Protein AF-A0A2Z3QYX5-F1 (afdb_monomer_lite)

Secondary structure (DSSP, 8-state):
-EEEEEEEEE---BTTBPPEEEEEEEEEES-EE-TTS-EEPPP---SGGGHHHHHHHHHHHHHHHHHHHHTT--EEE-SSSEEETT-----

Radius of gyration: 17.79 Å; chains: 1; bounding box: 41×30×48 Å

pLDDT: mean 89.99, std 11.5, range [39.53, 98.0]

Sequence (91 aa):
MVIASFLHEDTRMVDGSADMDLHSHLLACNMTQRADGVWVRMDLDFGRQMELAKIADFAQKAFLAKRAQALGYEIRQTRDGWELSASPKTS

Structure (mmCIF, N/CA/C/O backbone):
data_AF-A0A2Z3QYX5-F1
#
_entry.id   AF-A0A2Z3QYX5-F1
#
loop_
_atom_site.group_PDB
_atom_site.id
_atom_site.type_symbol
_atom_site.label_atom_id
_atom_site.label_alt_id
_atom_site.label_comp_id
_atom_site.label_asym_id
_atom_site.label_entity_id
_atom_site.label_seq_id
_atom_site.pdbx_PDB_ins_code
_atom_site.Cartn_x
_atom_site.Cartn_y
_atom_site.Cartn_z
_atom_site.occupancy
_atom_site.B_iso_or_equiv
_atom_site.auth_seq_id
_atom_site.auth_comp_id
_atom_site.auth_asym_id
_atom_site.auth_atom_id
_atom_site.pdbx_PDB_model_num
ATOM 1 N N . MET A 1 1 ? -13.340 -2.885 11.164 1.00 88.94 1 MET A N 1
ATOM 2 C CA . MET A 1 1 ? -13.242 -2.124 9.900 1.00 88.94 1 MET A CA 1
ATOM 3 C C . MET A 1 1 ? -13.708 -2.998 8.746 1.00 88.94 1 MET A C 1
ATOM 5 O O . MET A 1 1 ? -13.536 -4.210 8.813 1.00 88.94 1 MET A O 1
ATOM 9 N N . VAL A 1 2 ? -14.296 -2.383 7.721 1.00 94.56 2 VAL A N 1
ATOM 10 C CA . VAL A 1 2 ? -14.704 -3.037 6.469 1.00 94.56 2 VAL A CA 1
ATOM 11 C C . VAL A 1 2 ? -13.883 -2.428 5.328 1.00 94.56 2 VAL A C 1
ATOM 13 O O . VAL A 1 2 ? -13.899 -1.210 5.162 1.00 94.56 2 VAL A O 1
ATOM 16 N N . ILE A 1 3 ? -13.148 -3.257 4.579 1.00 95.38 3 ILE A N 1
ATOM 17 C CA . ILE A 1 3 ? -12.324 -2.837 3.432 1.00 95.38 3 ILE A CA 1
ATOM 18 C C . ILE A 1 3 ? -12.676 -3.693 2.219 1.00 95.38 3 ILE A C 1
ATOM 20 O O . ILE A 1 3 ? -12.766 -4.915 2.336 1.00 95.38 3 ILE A O 1
ATOM 24 N N . ALA A 1 4 ? -12.790 -3.054 1.056 1.00 96.94 4 ALA A N 1
ATOM 25 C CA . ALA A 1 4 ? -12.739 -3.718 -0.242 1.00 96.94 4 ALA A CA 1
ATOM 26 C C . ALA A 1 4 ? -11.398 -3.419 -0.935 1.00 96.94 4 ALA A C 1
ATOM 28 O O . ALA A 1 4 ? -10.922 -2.285 -0.892 1.00 96.94 4 ALA A O 1
ATOM 29 N N . SER A 1 5 ? -10.784 -4.435 -1.547 1.00 97.38 5 SER A N 1
ATOM 30 C CA . SER A 1 5 ? -9.513 -4.315 -2.271 1.00 97.38 5 SER A CA 1
ATOM 31 C C . SER A 1 5 ? -9.742 -4.486 -3.765 1.00 97.38 5 SER A C 1
ATOM 33 O O . SER A 1 5 ? -10.346 -5.475 -4.177 1.00 97.38 5 SER A O 1
ATOM 35 N N . PHE A 1 6 ? -9.210 -3.565 -4.561 1.00 97.19 6 PHE A N 1
ATOM 36 C CA . PHE A 1 6 ? -9.296 -3.580 -6.021 1.00 97.19 6 PHE A CA 1
ATOM 37 C C . PHE A 1 6 ? -7.887 -3.463 -6.603 1.00 97.19 6 PHE A C 1
ATOM 39 O O . PHE A 1 6 ? -7.222 -2.460 -6.362 1.00 97.19 6 PHE A O 1
ATOM 46 N N . LEU A 1 7 ? -7.421 -4.497 -7.307 1.00 96.19 7 LEU A N 1
ATOM 47 C CA . LEU A 1 7 ? -6.118 -4.526 -7.981 1.00 96.19 7 LEU A CA 1
ATOM 48 C C . LEU A 1 7 ? -6.265 -3.977 -9.403 1.00 96.19 7 LEU A C 1
ATOM 50 O O . LEU A 1 7 ? -7.207 -4.343 -10.102 1.00 96.19 7 LEU A O 1
ATOM 54 N N . HIS A 1 8 ? -5.320 -3.139 -9.809 1.00 95.12 8 HIS A N 1
ATOM 55 C CA . HIS A 1 8 ? -5.207 -2.545 -11.135 1.00 95.12 8 HIS A CA 1
ATOM 56 C C . HIS A 1 8 ? -3.778 -2.728 -11.653 1.00 95.12 8 HIS A C 1
ATOM 58 O O . HIS A 1 8 ? -2.841 -2.832 -10.858 1.00 95.12 8 HIS A O 1
ATOM 64 N N . GLU A 1 9 ? -3.624 -2.791 -12.973 1.00 93.25 9 GLU A N 1
ATOM 65 C CA . GLU A 1 9 ? -2.347 -3.092 -13.643 1.00 93.25 9 GLU A CA 1
ATOM 66 C C . GLU A 1 9 ? -1.883 -1.967 -14.585 1.00 93.25 9 GLU A C 1
ATOM 68 O O . GLU A 1 9 ? -0.769 -2.015 -15.112 1.00 93.25 9 GLU A O 1
ATOM 73 N N . ASP A 1 10 ? -2.722 -0.954 -14.795 1.00 88.88 10 ASP A N 1
ATOM 74 C CA . ASP A 1 10 ? -2.526 0.141 -15.733 1.00 88.88 10 ASP A CA 1
ATOM 75 C C . ASP A 1 10 ? -2.589 1.507 -15.045 1.00 88.88 10 ASP A C 1
ATOM 77 O O . ASP A 1 10 ? -3.231 1.689 -14.013 1.00 88.88 10 ASP A O 1
ATOM 81 N N . THR A 1 11 ? -1.929 2.501 -15.639 1.00 85.69 11 THR A N 1
ATOM 82 C CA . THR A 1 11 ? -2.122 3.903 -15.252 1.00 85.69 11 THR A CA 1
ATOM 83 C C . THR A 1 11 ? -3.150 4.594 -16.150 1.00 85.69 11 THR A C 1
ATOM 85 O O . THR A 1 11 ? -3.638 4.054 -17.145 1.00 85.69 11 THR A O 1
ATOM 88 N N . ARG A 1 12 ? -3.486 5.841 -15.816 1.00 83.50 12 ARG A N 1
ATOM 89 C CA . ARG A 1 12 ? -4.292 6.693 -16.697 1.00 83.50 12 ARG A CA 1
ATOM 90 C C . ARG A 1 12 ? -3.541 6.941 -18.004 1.00 83.50 12 ARG A C 1
ATOM 92 O O . ARG A 1 12 ? -2.353 7.232 -17.981 1.00 83.50 12 ARG A O 1
ATOM 99 N N . MET A 1 13 ? -4.262 6.924 -19.123 1.00 84.12 13 MET A N 1
ATOM 100 C CA . MET A 1 13 ? -3.690 7.251 -20.432 1.00 84.12 13 MET A CA 1
ATOM 101 C C . MET A 1 13 ? -3.088 8.663 -20.422 1.00 84.12 13 MET A C 1
ATOM 103 O O . MET A 1 13 ? -3.789 9.634 -20.118 1.00 84.12 13 MET A O 1
ATOM 107 N N . VAL A 1 14 ? -1.822 8.774 -20.813 1.00 79.25 14 VAL A N 1
ATOM 108 C CA . VAL A 1 14 ? -1.142 10.039 -21.110 1.00 79.25 14 VAL A CA 1
ATOM 109 C C . VAL A 1 14 ? -0.678 9.952 -22.561 1.00 79.25 14 VAL A C 1
ATOM 111 O O . VAL A 1 14 ? -0.116 8.944 -22.975 1.00 79.25 14 VAL A O 1
ATOM 114 N N . ASP A 1 15 ? -1.015 10.958 -23.368 1.00 82.00 15 ASP A N 1
ATOM 115 C CA . ASP A 1 15 ? -0.654 11.035 -24.794 1.00 82.00 15 ASP A CA 1
ATOM 116 C C . ASP A 1 15 ? -1.034 9.807 -25.650 1.00 82.00 15 ASP A C 1
ATOM 118 O O . ASP A 1 15 ? -0.439 9.530 -26.688 1.00 82.00 15 ASP A O 1
ATOM 122 N N . GLY A 1 16 ? -2.091 9.091 -25.252 1.00 82.69 16 GLY A N 1
ATOM 123 C CA . GLY A 1 16 ? -2.638 7.962 -26.011 1.00 82.69 16 GLY A CA 1
ATOM 124 C C . GLY A 1 16 ? -2.019 6.599 -25.690 1.00 82.69 16 GLY A C 1
ATOM 125 O O . GLY A 1 16 ? -2.414 5.616 -26.316 1.00 82.69 16 GLY A O 1
ATOM 126 N N . SER A 1 17 ? -1.134 6.509 -24.694 1.00 78.00 17 SER A N 1
ATOM 127 C CA . SER A 1 17 ? -0.615 5.248 -24.149 1.00 78.00 17 SER A CA 1
ATOM 128 C C . SER A 1 17 ? -0.815 5.158 -22.634 1.00 78.00 17 SER A C 1
ATOM 130 O O . SER A 1 17 ? -0.774 6.170 -21.935 1.00 78.00 17 SER A O 1
ATOM 132 N N . ALA A 1 18 ? -1.029 3.943 -22.127 1.00 81.12 18 ALA A N 1
ATOM 133 C CA . ALA A 1 18 ? -0.969 3.641 -20.699 1.00 81.12 18 ALA A CA 1
ATOM 134 C C . ALA A 1 18 ? 0.342 2.914 -20.401 1.00 81.12 18 ALA A C 1
ATOM 136 O O . ALA A 1 18 ? 0.681 1.945 -21.084 1.00 81.12 18 ALA A O 1
ATOM 137 N N . ASP A 1 19 ? 1.046 3.372 -19.370 1.00 86.00 19 ASP A N 1
ATOM 138 C CA . ASP A 1 19 ? 2.192 2.666 -18.805 1.00 86.00 19 ASP A CA 1
ATOM 139 C C . ASP A 1 19 ? 1.742 1.527 -17.877 1.00 86.00 19 ASP A C 1
ATOM 141 O O . ASP A 1 19 ? 0.614 1.502 -17.372 1.00 86.00 19 ASP A O 1
ATOM 145 N N . MET A 1 20 ? 2.653 0.584 -17.630 1.00 87.56 20 MET A N 1
ATOM 146 C CA . MET A 1 20 ? 2.454 -0.465 -16.631 1.00 87.56 20 MET A CA 1
ATOM 147 C C . MET A 1 20 ? 2.510 0.131 -15.221 1.00 87.56 20 MET A C 1
ATOM 149 O O . MET A 1 20 ? 3.548 0.661 -14.821 1.00 87.56 20 MET A O 1
ATOM 153 N N . ASP A 1 21 ? 1.429 -0.013 -14.453 1.00 91.00 21 ASP A N 1
ATOM 154 C CA . ASP A 1 21 ? 1.340 0.483 -13.077 1.00 91.00 21 ASP A CA 1
ATOM 155 C C . ASP A 1 21 ? 0.501 -0.455 -12.198 1.00 91.00 21 ASP A C 1
ATOM 157 O O . ASP A 1 21 ? -0.726 -0.366 -12.122 1.00 91.00 21 ASP A O 1
ATOM 161 N N . LEU A 1 22 ? 1.181 -1.381 -11.517 1.00 93.69 22 LEU A N 1
ATOM 162 C CA . LEU A 1 22 ? 0.544 -2.333 -10.612 1.00 93.69 22 LEU A CA 1
ATOM 163 C C . LEU A 1 22 ? 0.230 -1.668 -9.266 1.00 93.69 22 LEU A C 1
ATOM 165 O O . LEU A 1 22 ? 1.126 -1.449 -8.446 1.00 93.69 22 LEU A O 1
ATOM 169 N N . HIS A 1 23 ? -1.050 -1.426 -8.991 1.00 94.69 23 HIS A N 1
ATOM 170 C CA . HIS A 1 23 ? -1.493 -0.777 -7.760 1.00 94.69 23 HIS A CA 1
ATOM 171 C C . HIS A 1 23 ? -2.791 -1.372 -7.212 1.00 94.69 23 HIS A C 1
ATOM 173 O O . HIS A 1 23 ? -3.529 -2.083 -7.888 1.00 94.69 23 HIS A O 1
ATOM 179 N N . SER A 1 24 ? -3.079 -1.122 -5.934 1.00 95.88 24 SER A N 1
ATOM 180 C CA . SER A 1 24 ? -4.331 -1.558 -5.310 1.00 95.88 24 SER A CA 1
ATOM 181 C C . SER A 1 24 ? -5.027 -0.414 -4.592 1.00 95.88 24 SER A C 1
ATOM 183 O O . SER A 1 24 ? -4.424 0.273 -3.766 1.00 95.88 24 SER A O 1
ATOM 185 N N . HIS A 1 25 ? -6.323 -0.259 -4.845 1.00 95.88 25 HIS A N 1
ATOM 186 C CA . HIS A 1 25 ? -7.197 0.598 -4.060 1.00 95.88 25 HIS A CA 1
ATOM 187 C C . HIS A 1 25 ? -7.778 -0.189 -2.887 1.00 95.88 25 HIS A C 1
ATOM 189 O O . HIS A 1 25 ? -8.556 -1.124 -3.072 1.00 95.88 25 HIS A O 1
ATOM 195 N N . LEU A 1 26 ? -7.423 0.221 -1.669 1.00 94.50 26 LEU A N 1
ATOM 196 C CA . LEU A 1 26 ? -8.055 -0.254 -0.441 1.00 94.50 26 LEU A CA 1
ATOM 197 C C . LEU A 1 26 ? -9.147 0.735 -0.030 1.00 94.50 26 LEU A C 1
ATOM 199 O O . LEU A 1 26 ? -8.879 1.749 0.617 1.00 94.50 26 LEU A O 1
ATOM 203 N N . LEU A 1 27 ? -10.387 0.448 -0.421 1.00 94.69 27 LEU A N 1
ATOM 204 C CA . LEU A 1 27 ? -11.539 1.268 -0.069 1.00 94.69 27 LEU A CA 1
ATOM 205 C C . LEU A 1 27 ? -11.991 0.929 1.353 1.00 94.69 27 LEU A C 1
ATOM 207 O O . LEU A 1 27 ? -12.691 -0.060 1.580 1.00 94.69 27 LEU A O 1
ATOM 211 N N . ALA A 1 28 ? -11.584 1.759 2.309 1.00 92.19 28 ALA A N 1
ATOM 212 C CA . ALA A 1 28 ? -12.005 1.649 3.696 1.00 92.19 28 ALA A CA 1
ATOM 213 C C . ALA A 1 28 ? -13.377 2.314 3.888 1.00 92.19 28 ALA A C 1
ATOM 215 O O . ALA A 1 28 ? -13.505 3.540 3.851 1.00 92.19 28 ALA A O 1
ATOM 216 N N . CYS A 1 29 ? -14.416 1.507 4.103 1.00 93.56 29 CYS A N 1
ATOM 217 C CA . CYS A 1 29 ? -15.743 2.020 4.433 1.00 93.56 29 CYS A CA 1
ATOM 218 C C . CYS A 1 29 ? -15.675 2.738 5.783 1.00 93.56 29 CYS A C 1
ATOM 220 O O . CYS A 1 29 ? -15.089 2.193 6.716 1.00 93.56 29 CYS A O 1
ATOM 222 N N . ASN A 1 30 ? -16.304 3.914 5.918 1.00 94.62 30 ASN A N 1
ATOM 223 C CA . ASN A 1 30 ? -16.320 4.701 7.160 1.00 94.62 30 ASN A CA 1
ATOM 224 C C . ASN A 1 30 ? -17.188 4.059 8.263 1.00 94.62 30 ASN A C 1
ATOM 226 O O . ASN A 1 30 ? -18.150 4.648 8.754 1.00 94.62 30 ASN A O 1
ATOM 230 N N . MET A 1 31 ? -16.863 2.821 8.630 1.00 95.56 31 MET A N 1
ATOM 231 C CA . MET A 1 31 ? -17.511 2.054 9.673 1.00 95.56 31 MET A CA 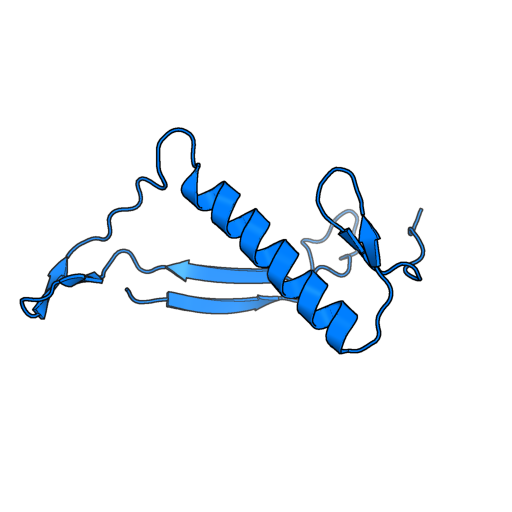1
ATOM 232 C C . MET A 1 31 ? -16.549 1.060 10.333 1.00 95.56 31 MET A C 1
ATOM 234 O O . MET A 1 31 ? -15.773 0.346 9.689 1.00 95.56 31 MET A O 1
ATOM 238 N N . THR A 1 32 ? -16.645 0.958 11.650 1.00 96.00 32 THR A N 1
ATOM 239 C CA . THR A 1 32 ? -16.008 -0.100 12.427 1.00 96.00 32 THR A CA 1
ATOM 240 C C . THR A 1 32 ? -16.928 -0.550 13.550 1.00 96.00 32 THR A C 1
ATOM 242 O O . THR A 1 32 ? -17.797 0.200 13.988 1.00 96.00 32 THR A O 1
ATOM 245 N N . GLN A 1 33 ? -16.744 -1.784 14.007 1.00 97.06 33 GLN A N 1
ATOM 246 C CA . GLN A 1 33 ? -17.485 -2.332 15.131 1.00 97.06 33 GLN A CA 1
ATOM 247 C C . GLN A 1 33 ? -16.637 -2.187 16.395 1.00 97.06 33 GLN A C 1
ATOM 249 O O . GLN A 1 33 ? -15.468 -2.581 16.408 1.00 97.06 33 GLN A O 1
ATOM 254 N N . ARG A 1 34 ? -17.201 -1.579 17.439 1.00 96.19 34 ARG A N 1
ATOM 255 C CA . ARG A 1 34 ? -16.567 -1.507 18.761 1.00 96.19 34 ARG A CA 1
ATOM 256 C C . ARG A 1 34 ? -16.684 -2.853 19.483 1.00 96.19 34 ARG A C 1
ATOM 258 O O . ARG A 1 34 ? -17.442 -3.728 19.073 1.00 96.19 34 ARG A O 1
ATOM 265 N N . ALA A 1 35 ? -15.964 -2.997 20.595 1.00 96.69 35 ALA A N 1
ATOM 266 C CA . ALA A 1 35 ? -15.996 -4.206 21.424 1.00 96.69 35 ALA A CA 1
ATOM 267 C C . ALA A 1 35 ? -17.397 -4.544 21.977 1.00 96.69 35 ALA A C 1
ATOM 269 O O . ALA A 1 35 ? -17.672 -5.701 22.268 1.00 96.69 35 ALA A O 1
ATOM 270 N N . ASP A 1 36 ? -18.286 -3.552 22.090 1.00 97.50 36 ASP A N 1
ATOM 271 C CA . ASP A 1 36 ? -19.687 -3.721 22.500 1.00 97.50 36 ASP A CA 1
ATOM 272 C C . ASP A 1 36 ? -20.624 -4.151 21.351 1.00 97.50 36 ASP A C 1
ATOM 274 O O . ASP A 1 36 ? -21.835 -4.241 21.538 1.00 97.50 36 ASP A O 1
ATOM 278 N N . GLY A 1 37 ? -20.089 -4.400 20.152 1.00 97.50 37 GLY A N 1
ATOM 279 C CA . GLY A 1 37 ? -20.853 -4.821 18.977 1.00 97.50 37 GLY A CA 1
ATOM 280 C C . GLY A 1 37 ? -21.512 -3.680 18.197 1.00 97.50 37 GLY A C 1
ATOM 281 O O . GLY A 1 37 ? -22.058 -3.928 17.118 1.00 97.50 37 GLY A O 1
ATOM 282 N N . VAL A 1 38 ? -21.434 -2.434 18.676 1.00 98.00 38 VAL A N 1
ATOM 283 C CA . VAL A 1 38 ? -22.034 -1.274 18.004 1.00 98.00 38 VAL A CA 1
ATOM 284 C C . VAL A 1 38 ? -21.170 -0.831 16.825 1.00 98.00 38 VAL A C 1
ATOM 286 O O . VAL A 1 38 ? -19.956 -0.646 16.950 1.00 98.00 38 VAL A O 1
ATOM 289 N N . TRP A 1 39 ? -21.815 -0.618 15.677 1.00 97.56 39 TRP A N 1
ATOM 290 C CA . TRP A 1 39 ? -21.190 -0.026 14.499 1.00 97.56 39 TRP A CA 1
ATOM 291 C C . TRP A 1 39 ? -21.153 1.494 14.614 1.00 97.56 39 TRP A C 1
ATOM 293 O O . TRP A 1 39 ? -22.172 2.145 14.836 1.00 97.56 39 TRP A O 1
ATOM 303 N N . VAL A 1 40 ? -19.964 2.057 14.447 1.00 96.50 40 VAL A N 1
ATOM 304 C CA . VAL A 1 40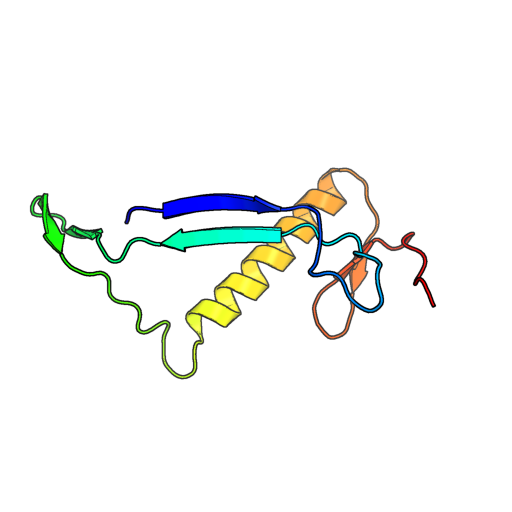 ? -19.695 3.494 14.541 1.00 96.50 40 VAL A CA 1
ATOM 305 C C . VAL A 1 40 ? -18.823 3.936 13.372 1.00 96.50 40 VAL A C 1
ATOM 307 O O . VAL A 1 40 ? -18.214 3.104 12.698 1.00 96.50 40 VAL A O 1
ATOM 310 N N . ARG A 1 41 ? -18.727 5.249 13.143 1.00 95.25 41 ARG A N 1
ATOM 311 C CA . ARG A 1 41 ? -17.766 5.808 12.181 1.00 95.25 41 ARG A CA 1
ATOM 312 C C . ARG A 1 41 ? -16.329 5.475 12.590 1.00 95.25 41 ARG A C 1
ATOM 314 O O . ARG A 1 41 ? -16.038 5.380 13.783 1.00 95.25 41 ARG A O 1
ATOM 321 N N . MET A 1 42 ? -15.437 5.337 11.618 1.00 91.12 42 MET A N 1
ATOM 322 C CA . MET A 1 42 ? -14.014 5.170 11.912 1.00 91.12 42 MET A CA 1
ATOM 323 C C . MET A 1 42 ? -13.382 6.500 12.303 1.00 91.12 42 MET A C 1
ATOM 325 O O . MET A 1 42 ? -13.832 7.567 11.882 1.00 91.12 42 MET A O 1
ATOM 329 N N . ASP A 1 43 ? -12.323 6.411 13.097 1.00 87.69 43 ASP A N 1
ATOM 330 C CA . ASP A 1 43 ? -11.376 7.504 13.236 1.00 87.69 43 ASP A CA 1
ATOM 331 C C . ASP A 1 43 ? -10.388 7.445 12.063 1.00 87.69 43 ASP A C 1
ATOM 333 O O . ASP A 1 43 ? -9.764 6.412 11.818 1.00 87.69 43 ASP A O 1
ATOM 337 N N . LEU A 1 44 ? -10.314 8.535 11.304 1.00 84.62 44 LEU A N 1
ATOM 338 C CA . LEU A 1 44 ? -9.510 8.677 10.089 1.00 84.62 44 LEU A CA 1
ATOM 339 C C . LEU A 1 44 ? -8.485 9.814 10.235 1.00 84.62 44 LEU A C 1
ATOM 341 O O . LEU A 1 44 ? -8.080 10.403 9.239 1.00 84.62 44 LEU A O 1
ATOM 345 N N . ASP A 1 45 ? -8.078 10.146 11.463 1.00 84.19 45 ASP A N 1
ATOM 346 C CA . ASP A 1 45 ? -7.144 11.248 11.737 1.00 84.19 45 ASP A CA 1
ATOM 347 C C . ASP A 1 45 ? -5.712 10.980 11.214 1.00 84.19 45 ASP A C 1
ATOM 349 O O . ASP A 1 45 ? -4.923 11.903 11.065 1.00 84.19 45 ASP A O 1
ATOM 353 N N . PHE A 1 46 ? -5.353 9.724 10.892 1.00 81.94 46 PHE A N 1
ATOM 354 C CA . PHE A 1 46 ? -4.039 9.299 10.348 1.00 81.94 46 PHE A CA 1
ATOM 355 C C . PHE A 1 46 ? -2.793 9.856 11.080 1.00 81.94 46 PHE A C 1
ATOM 357 O O . PHE A 1 46 ? -1.668 9.766 10.576 1.00 81.94 46 PHE A O 1
ATOM 364 N N . GLY A 1 47 ? -2.971 10.370 12.296 1.00 84.12 47 GLY A N 1
ATOM 365 C CA . GLY A 1 47 ? -1.948 11.052 13.072 1.00 84.12 47 GLY A CA 1
ATOM 366 C C . GLY A 1 47 ? -1.606 12.450 12.545 1.00 84.12 47 GLY A C 1
ATOM 367 O O . GLY A 1 47 ? -1.838 12.817 11.389 1.00 84.12 47 GLY A O 1
ATOM 368 N N . ARG A 1 48 ? -0.959 13.241 13.407 1.00 84.69 48 ARG A N 1
ATOM 369 C CA . ARG A 1 48 ? -0.488 14.588 13.068 1.00 84.69 48 ARG A CA 1
ATOM 370 C C . ARG A 1 48 ? 0.397 14.531 11.816 1.00 84.69 48 ARG A C 1
ATOM 372 O O . ARG A 1 48 ? 1.360 13.776 11.769 1.00 84.69 48 ARG A O 1
ATOM 379 N N . GLN A 1 49 ? 0.095 15.354 10.810 1.00 82.75 49 GLN A N 1
ATOM 380 C CA . GLN A 1 49 ? 0.833 15.390 9.533 1.00 82.75 49 GLN A CA 1
ATOM 381 C C . GLN A 1 49 ? 0.865 14.045 8.765 1.00 82.75 49 GLN A C 1
ATOM 383 O O . GLN A 1 49 ? 1.840 13.776 8.047 1.00 82.75 49 GLN A O 1
ATOM 388 N N . MET A 1 50 ? -0.193 13.226 8.878 1.00 87.81 50 MET A N 1
ATOM 389 C CA . MET A 1 50 ? -0.354 11.944 8.168 1.00 87.81 50 MET A CA 1
ATOM 390 C C . MET A 1 50 ? 0.743 10.920 8.499 1.00 87.81 50 MET A C 1
ATOM 392 O O . MET A 1 50 ? 1.154 10.129 7.647 1.00 87.81 50 MET A O 1
ATOM 396 N N . GLU A 1 51 ? 1.272 10.958 9.722 1.00 92.56 51 GLU A N 1
ATOM 397 C CA . GLU A 1 51 ? 2.383 10.101 10.146 1.00 92.56 51 GLU A CA 1
ATOM 398 C C . GLU A 1 51 ? 2.063 8.608 9.986 1.00 92.56 51 GLU A C 1
ATOM 400 O O . GLU A 1 51 ? 2.882 7.861 9.450 1.00 92.56 51 GLU A O 1
ATOM 405 N N . LEU A 1 52 ? 0.846 8.179 10.336 1.00 91.06 52 LEU A N 1
ATOM 406 C CA . LEU A 1 52 ? 0.445 6.776 10.202 1.00 91.06 52 LEU A CA 1
ATOM 407 C C . LEU A 1 52 ? 0.396 6.331 8.735 1.00 91.06 52 LEU A C 1
ATOM 409 O O . LEU A 1 52 ? 0.767 5.201 8.427 1.00 91.06 52 LEU A O 1
ATOM 413 N N . ALA A 1 53 ? -0.001 7.221 7.821 1.00 89.69 53 ALA A N 1
ATOM 414 C CA . ALA A 1 53 ? -0.012 6.922 6.390 1.00 89.69 53 ALA A CA 1
ATOM 415 C C . ALA A 1 53 ? 1.413 6.756 5.833 1.00 89.69 53 ALA A C 1
ATOM 417 O O . ALA A 1 53 ? 1.671 5.840 5.055 1.00 89.69 53 ALA A O 1
ATOM 418 N N . LYS A 1 54 ? 2.363 7.589 6.277 1.00 91.88 54 LYS A N 1
ATOM 419 C CA . LYS A 1 54 ? 3.782 7.481 5.891 1.00 91.88 54 LYS A CA 1
ATOM 420 C C . LYS A 1 54 ? 4.428 6.204 6.430 1.00 91.88 54 LYS A C 1
ATOM 422 O O . LYS A 1 54 ? 5.190 5.553 5.722 1.00 91.88 54 LYS A O 1
ATOM 427 N N . ILE A 1 55 ? 4.105 5.822 7.667 1.00 94.44 55 ILE A N 1
ATOM 428 C CA . ILE A 1 55 ? 4.567 4.555 8.249 1.00 94.44 55 ILE A CA 1
ATOM 429 C C . ILE A 1 55 ? 4.001 3.368 7.459 1.00 94.44 55 ILE A C 1
ATOM 431 O O . ILE A 1 55 ? 4.734 2.419 7.184 1.00 94.44 55 ILE A O 1
ATOM 435 N N . ALA A 1 56 ? 2.727 3.426 7.058 1.00 93.38 56 ALA A N 1
ATOM 436 C CA . ALA A 1 56 ? 2.110 2.388 6.236 1.00 93.38 56 ALA A CA 1
ATOM 437 C C . ALA A 1 56 ? 2.789 2.250 4.859 1.00 93.38 56 ALA A C 1
ATOM 439 O O . ALA A 1 56 ? 3.061 1.125 4.442 1.00 93.38 56 ALA A O 1
ATOM 440 N N . ASP A 1 57 ? 3.127 3.364 4.195 1.00 94.44 57 ASP A N 1
ATOM 441 C CA . ASP A 1 57 ? 3.909 3.371 2.945 1.00 94.44 57 ASP A CA 1
ATOM 442 C C . ASP A 1 57 ? 5.272 2.687 3.127 1.00 94.44 57 ASP A C 1
ATOM 444 O O . ASP A 1 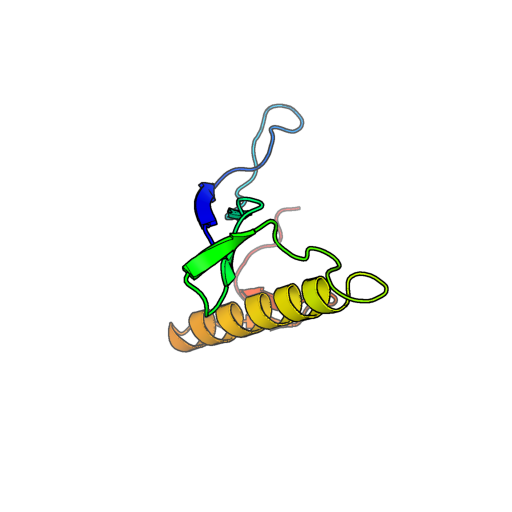57 ? 5.617 1.754 2.398 1.00 94.44 57 ASP A O 1
ATOM 448 N N . PHE A 1 58 ? 6.022 3.073 4.164 1.00 94.88 58 PHE A N 1
ATOM 449 C CA . PHE A 1 58 ? 7.316 2.459 4.459 1.00 94.88 58 PHE A CA 1
ATOM 450 C C . PHE A 1 58 ? 7.193 0.950 4.726 1.00 94.88 58 PHE A C 1
ATOM 452 O O . PHE A 1 58 ? 7.965 0.150 4.190 1.00 94.88 58 PHE A O 1
ATOM 459 N N . ALA A 1 59 ? 6.201 0.545 5.523 1.00 96.38 59 ALA A N 1
ATOM 460 C CA . ALA A 1 59 ? 5.950 -0.858 5.837 1.00 96.38 59 ALA A CA 1
ATOM 461 C C . ALA A 1 59 ? 5.583 -1.672 4.585 1.00 96.38 59 ALA A C 1
ATOM 463 O O . ALA A 1 59 ? 6.067 -2.794 4.422 1.00 96.38 59 ALA A O 1
ATOM 464 N N . GLN A 1 60 ? 4.773 -1.108 3.685 1.00 96.38 60 GLN A N 1
ATOM 465 C CA . GLN A 1 60 ? 4.383 -1.746 2.428 1.00 96.38 60 GLN A CA 1
ATOM 466 C C . GLN A 1 60 ? 5.592 -1.940 1.503 1.00 96.38 60 GLN A C 1
ATOM 468 O O . GLN A 1 60 ? 5.833 -3.062 1.046 1.00 96.38 60 GLN A O 1
ATOM 473 N N . LYS A 1 61 ? 6.419 -0.906 1.315 1.00 96.81 61 LYS A N 1
ATOM 474 C CA . LYS A 1 61 ? 7.661 -0.996 0.531 1.00 96.81 61 LYS A CA 1
ATOM 475 C C . LYS A 1 61 ? 8.623 -2.032 1.105 1.00 96.81 61 LYS A C 1
ATOM 477 O O . LYS A 1 61 ? 9.146 -2.853 0.352 1.00 96.81 61 LYS A O 1
ATOM 482 N N . ALA A 1 62 ? 8.829 -2.040 2.423 1.00 96.94 62 ALA A N 1
ATOM 483 C CA . ALA A 1 62 ? 9.708 -2.999 3.091 1.00 96.94 62 ALA A CA 1
ATOM 484 C C . ALA A 1 62 ? 9.192 -4.444 2.971 1.00 96.94 62 ALA A C 1
ATOM 486 O O . ALA A 1 62 ? 9.969 -5.369 2.720 1.00 96.94 62 ALA A O 1
ATOM 487 N N . PHE A 1 63 ? 7.877 -4.647 3.109 1.00 97.88 63 PHE A N 1
ATOM 488 C CA . PHE A 1 63 ? 7.254 -5.953 2.912 1.00 97.88 63 PHE A CA 1
ATOM 489 C C . PHE A 1 63 ? 7.477 -6.468 1.488 1.00 97.88 63 PHE A C 1
ATOM 491 O O . PHE A 1 63 ? 7.902 -7.613 1.317 1.00 97.88 63 PHE A O 1
ATOM 498 N N . LEU A 1 64 ? 7.237 -5.632 0.474 1.00 97.19 64 LEU A N 1
ATOM 499 C CA . LEU A 1 64 ? 7.421 -6.025 -0.921 1.00 97.19 64 LEU A CA 1
ATOM 500 C C . LEU A 1 64 ? 8.892 -6.297 -1.259 1.00 97.19 64 LEU A C 1
ATOM 502 O O . LEU A 1 64 ? 9.167 -7.309 -1.898 1.00 97.19 64 LEU A O 1
ATOM 506 N N . ALA A 1 65 ? 9.835 -5.488 -0.764 1.00 97.31 65 ALA A N 1
ATOM 507 C CA . ALA A 1 65 ? 11.271 -5.742 -0.930 1.00 97.31 65 ALA A CA 1
ATOM 508 C C . ALA A 1 65 ? 11.652 -7.130 -0.403 1.00 97.31 65 ALA A C 1
ATOM 510 O O . ALA A 1 65 ? 12.257 -7.934 -1.113 1.00 97.31 65 ALA A O 1
ATOM 511 N N . LYS A 1 66 ? 11.226 -7.442 0.829 1.00 97.88 66 LYS A N 1
ATOM 512 C CA . LYS A 1 66 ? 11.481 -8.741 1.458 1.00 97.88 66 LYS A CA 1
ATOM 513 C C . LYS A 1 66 ? 10.891 -9.889 0.639 1.00 97.88 66 LYS A C 1
ATOM 515 O O . LYS A 1 66 ? 11.517 -10.939 0.521 1.00 97.88 66 LYS A O 1
ATOM 520 N N . ARG A 1 67 ? 9.689 -9.711 0.081 1.00 97.94 67 ARG A N 1
ATOM 521 C CA . ARG A 1 67 ? 9.042 -10.715 -0.778 1.00 97.94 67 ARG A CA 1
ATOM 522 C C . ARG A 1 67 ? 9.788 -10.901 -2.096 1.00 97.94 67 ARG A C 1
ATOM 524 O O . ARG A 1 67 ? 10.028 -12.043 -2.468 1.00 97.94 67 ARG A O 1
ATOM 531 N N . ALA A 1 68 ? 10.194 -9.820 -2.758 1.00 96.38 68 ALA A N 1
ATOM 532 C CA . ALA A 1 68 ? 10.963 -9.881 -3.998 1.00 96.38 68 ALA A CA 1
ATOM 533 C C . ALA A 1 68 ? 12.299 -10.614 -3.788 1.00 96.38 68 ALA A C 1
ATOM 535 O O . ALA A 1 68 ? 12.604 -11.563 -4.507 1.00 96.38 68 ALA A O 1
ATOM 536 N N . GLN A 1 69 ? 13.041 -10.259 -2.737 1.00 96.06 69 GLN A N 1
ATOM 537 C CA . GLN A 1 69 ? 14.295 -10.931 -2.384 1.00 96.06 69 GLN A CA 1
ATOM 538 C C . GLN A 1 69 ? 14.088 -12.412 -2.035 1.00 96.06 69 GLN A C 1
ATOM 540 O O . GLN A 1 69 ? 14.877 -13.255 -2.452 1.00 96.06 69 GLN A O 1
ATOM 545 N N . ALA A 1 70 ? 13.011 -12.756 -1.318 1.00 97.31 70 ALA A N 1
ATOM 546 C CA . ALA A 1 70 ? 12.677 -14.149 -1.010 1.00 97.31 70 ALA A CA 1
ATOM 547 C C . ALA A 1 70 ? 12.340 -14.984 -2.260 1.00 97.31 70 ALA A C 1
ATOM 549 O O . ALA A 1 70 ? 12.500 -16.201 -2.236 1.00 97.31 70 ALA A O 1
ATOM 550 N N . LEU A 1 71 ? 11.893 -14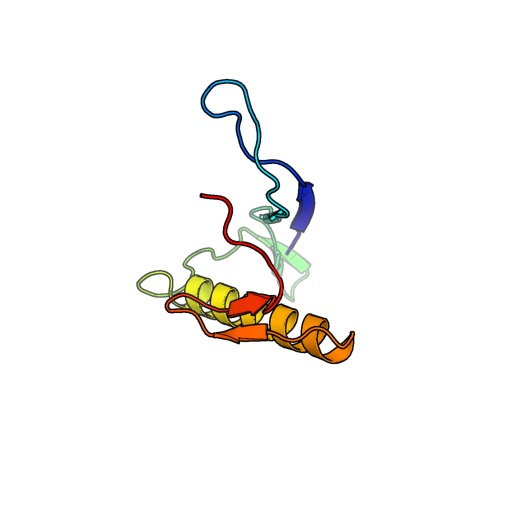.340 -3.342 1.00 97.12 71 LEU A N 1
ATOM 551 C CA . LEU A 1 71 ? 11.688 -14.960 -4.654 1.00 97.12 71 LEU A CA 1
ATOM 552 C C . LEU A 1 71 ? 12.974 -15.011 -5.502 1.00 97.12 71 LEU A C 1
ATOM 554 O O . LEU A 1 71 ? 12.940 -15.524 -6.616 1.00 97.12 71 LEU A O 1
ATOM 558 N N . GLY A 1 72 ? 14.101 -14.506 -4.989 1.00 96.44 72 GLY A N 1
ATOM 559 C CA . GLY A 1 72 ? 15.397 -14.511 -5.670 1.00 96.44 72 GLY A CA 1
ATOM 560 C C . GLY A 1 72 ? 15.672 -13.284 -6.541 1.00 96.44 72 GLY A C 1
ATOM 561 O O . GLY A 1 72 ? 16.681 -13.267 -7.244 1.00 96.44 72 GLY A O 1
ATOM 562 N N . TYR A 1 73 ? 14.820 -12.254 -6.505 1.00 96.19 73 TYR A N 1
ATOM 563 C CA . TYR A 1 73 ? 15.077 -11.014 -7.234 1.00 96.19 73 TYR A CA 1
ATOM 564 C C . TYR A 1 73 ? 16.106 -10.139 -6.516 1.00 96.19 73 TYR A C 1
ATOM 566 O O . TYR A 1 73 ? 16.018 -9.899 -5.309 1.00 96.19 73 TYR A O 1
ATOM 574 N N . GLU A 1 74 ? 17.045 -9.595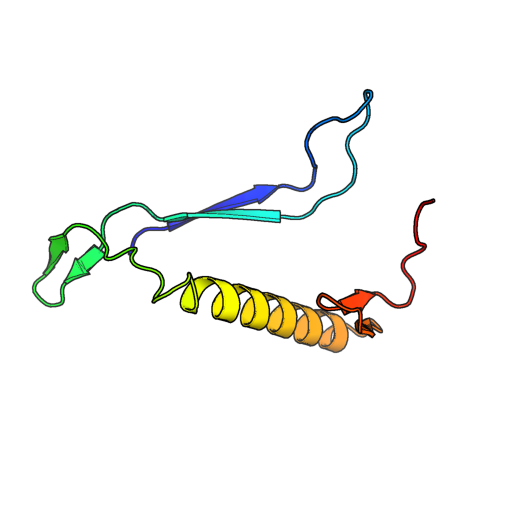 -7.283 1.00 96.25 74 GLU A N 1
ATOM 575 C CA . GLU A 1 74 ? 17.952 -8.559 -6.804 1.00 96.25 74 GLU A CA 1
ATOM 576 C C . GLU A 1 74 ? 17.259 -7.186 -6.827 1.00 96.25 74 GLU A C 1
ATOM 578 O O . GLU A 1 74 ? 16.548 -6.849 -7.780 1.00 96.25 74 GLU A O 1
ATOM 583 N N . ILE A 1 75 ? 17.476 -6.390 -5.778 1.00 95.75 75 ILE A N 1
ATOM 584 C CA . ILE A 1 75 ? 16.920 -5.041 -5.644 1.00 95.75 75 ILE A CA 1
ATOM 585 C C . ILE A 1 75 ? 18.028 -4.012 -5.423 1.00 95.75 75 ILE A C 1
ATOM 587 O O . ILE A 1 75 ? 19.026 -4.288 -4.755 1.00 95.75 75 ILE A O 1
ATOM 591 N N . ARG A 1 76 ? 17.792 -2.788 -5.892 1.00 95.38 76 ARG A N 1
ATOM 592 C CA . ARG A 1 76 ? 18.602 -1.601 -5.602 1.00 95.38 76 ARG A CA 1
ATOM 593 C C . ARG A 1 76 ? 17.805 -0.607 -4.767 1.00 95.38 76 ARG A C 1
ATOM 595 O O . ARG A 1 76 ? 16.606 -0.439 -4.975 1.00 95.38 76 ARG A O 1
ATOM 602 N N . GLN A 1 77 ? 18.474 0.080 -3.847 1.00 94.94 77 GLN A N 1
ATOM 603 C CA . GLN A 1 77 ? 17.864 1.187 -3.109 1.00 94.94 77 GLN A CA 1
ATOM 604 C C . GLN A 1 77 ? 17.789 2.433 -3.995 1.00 94.94 77 GLN A C 1
ATOM 606 O O . GLN A 1 77 ? 18.700 2.708 -4.780 1.00 94.94 77 GLN A O 1
ATOM 611 N N . THR A 1 78 ? 16.713 3.196 -3.851 1.00 94.06 78 THR A N 1
ATOM 612 C CA . THR A 1 78 ? 16.528 4.502 -4.490 1.00 94.06 78 THR A CA 1
ATOM 613 C C . THR A 1 78 ? 16.276 5.560 -3.419 1.00 94.06 78 THR A C 1
ATOM 615 O O . THR A 1 78 ? 16.199 5.251 -2.232 1.00 94.06 78 THR A O 1
ATOM 618 N N . ARG A 1 79 ? 16.156 6.832 -3.816 1.00 92.44 79 ARG A N 1
ATOM 619 C CA . ARG A 1 79 ? 15.849 7.918 -2.872 1.00 92.44 79 ARG A CA 1
ATOM 620 C C . ARG A 1 79 ? 14.527 7.684 -2.126 1.00 92.44 79 ARG A C 1
ATOM 622 O O . ARG A 1 79 ? 14.431 8.026 -0.953 1.00 92.44 79 ARG A O 1
ATOM 629 N N . ASP A 1 80 ? 13.544 7.094 -2.807 1.00 89.31 80 ASP A N 1
ATOM 630 C CA . ASP A 1 80 ? 12.148 7.044 -2.352 1.00 89.31 80 ASP A CA 1
ATOM 631 C C . ASP A 1 80 ? 11.674 5.610 -2.000 1.00 89.31 80 ASP A C 1
ATOM 633 O O . ASP A 1 80 ? 10.502 5.392 -1.664 1.00 89.31 80 ASP A O 1
ATOM 637 N N . GLY A 1 81 ? 12.579 4.624 -2.058 1.00 93.88 81 GLY A N 1
ATOM 638 C CA . GLY A 1 81 ? 12.297 3.213 -1.799 1.00 93.88 81 GLY A CA 1
ATOM 639 C C . GLY A 1 81 ? 13.328 2.286 -2.444 1.00 93.88 81 GLY A C 1
ATOM 640 O O . GLY A 1 81 ? 14.519 2.352 -2.144 1.00 93.88 81 GLY A O 1
ATOM 641 N N . TRP A 1 82 ? 12.867 1.399 -3.322 1.00 96.00 82 TRP A N 1
ATOM 642 C CA . TRP A 1 82 ? 13.703 0.419 -4.012 1.00 96.00 82 TRP A CA 1
ATOM 643 C C . TRP A 1 82 ? 13.115 0.059 -5.380 1.00 96.00 82 TRP A C 1
ATOM 645 O O . TRP A 1 82 ? 11.932 0.272 -5.633 1.00 96.00 82 TRP A O 1
ATOM 655 N N . GLU A 1 83 ? 13.949 -0.510 -6.245 1.00 95.44 83 GLU A N 1
ATOM 656 C CA . GLU A 1 83 ? 13.575 -1.026 -7.567 1.00 95.44 83 GLU A CA 1
ATOM 657 C C . GLU A 1 83 ? 14.272 -2.370 -7.822 1.00 95.44 83 GLU A C 1
ATOM 659 O O . GLU A 1 83 ? 15.275 -2.685 -7.179 1.00 95.44 83 GLU A O 1
ATOM 664 N N . LEU A 1 84 ? 13.783 -3.161 -8.780 1.00 94.25 84 L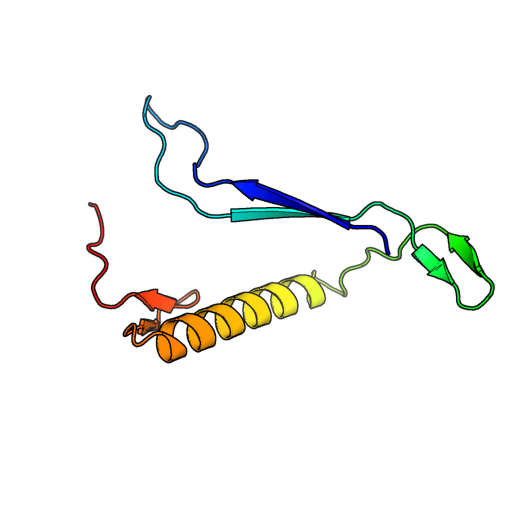EU A N 1
ATOM 665 C CA . LEU A 1 84 ? 14.476 -4.368 -9.251 1.00 94.25 84 LEU A CA 1
ATOM 666 C C . LEU A 1 84 ? 15.775 -3.990 -9.983 1.00 94.25 84 LEU A C 1
ATOM 668 O O . LEU A 1 84 ? 15.754 -3.133 -10.870 1.00 94.25 84 LEU A O 1
ATOM 672 N N . SER A 1 85 ? 16.898 -4.651 -9.672 1.00 91.06 85 SER A N 1
ATOM 673 C CA . SER A 1 85 ? 18.216 -4.311 -10.242 1.00 91.06 85 SER A CA 1
ATOM 674 C C . SER A 1 85 ? 18.262 -4.429 -11.771 1.00 91.06 85 SER A C 1
ATOM 676 O O . SER A 1 85 ? 18.883 -3.593 -12.423 1.00 91.06 85 SER A O 1
ATOM 678 N N . ALA A 1 86 ? 17.557 -5.403 -12.352 1.00 77.12 86 ALA A N 1
ATOM 679 C CA . ALA A 1 86 ? 17.555 -5.666 -13.793 1.00 77.12 86 ALA A CA 1
ATOM 680 C C . ALA A 1 86 ? 16.494 -4.885 -14.592 1.00 77.12 86 ALA A C 1
ATOM 682 O O . ALA A 1 86 ? 16.422 -5.056 -15.807 1.00 77.12 86 ALA A O 1
ATOM 683 N N . SER A 1 87 ? 15.667 -4.043 -13.958 1.00 57.88 87 SER A N 1
ATOM 684 C CA . SER A 1 87 ? 14.660 -3.281 -14.707 1.00 57.88 87 SER A CA 1
ATOM 685 C C . SER A 1 87 ? 15.343 -2.180 -15.527 1.00 57.88 87 SER A C 1
ATOM 687 O O . SER A 1 87 ? 15.964 -1.296 -14.915 1.00 57.88 87 SER A O 1
ATOM 689 N N . PRO A 1 88 ? 15.241 -2.188 -16.873 1.00 48.09 88 PRO A N 1
ATOM 690 C CA . PRO A 1 88 ? 15.687 -1.067 -17.687 1.00 48.09 88 PRO A CA 1
ATOM 691 C C . PRO A 1 88 ? 14.889 0.167 -17.268 1.00 48.09 88 PRO A C 1
ATOM 693 O O . PRO A 1 88 ? 13.673 0.089 -17.102 1.00 48.09 88 PRO A O 1
ATOM 696 N N . LYS A 1 89 ? 15.556 1.310 -17.092 1.00 48.25 89 LYS A N 1
ATOM 697 C CA . LYS A 1 89 ? 14.844 2.588 -17.107 1.00 48.25 89 LYS A CA 1
ATOM 698 C C . LYS A 1 89 ? 14.405 2.816 -18.548 1.00 48.25 89 LYS A C 1
ATOM 700 O O . LYS A 1 89 ? 15.263 2.995 -19.410 1.00 48.25 89 LYS A O 1
ATOM 705 N N . THR A 1 90 ? 13.109 2.748 -18.820 1.00 46.03 90 THR A N 1
ATOM 706 C CA . THR A 1 90 ? 12.569 3.301 -20.060 1.00 46.03 90 THR A CA 1
ATOM 707 C C . THR A 1 90 ? 12.759 4.815 -20.006 1.00 46.03 90 THR A C 1
ATOM 709 O O . THR A 1 90 ? 12.481 5.446 -18.987 1.00 46.03 90 THR A O 1
ATOM 712 N N . SER A 1 91 ? 13.392 5.315 -21.067 1.00 39.53 91 SER A N 1
ATOM 713 C CA . SER A 1 91 ? 13.799 6.699 -21.335 1.00 39.53 91 SER A CA 1
ATOM 714 C C . SER A 1 91 ? 12.686 7.720 -21.179 1.00 39.53 91 SER A C 1
ATOM 716 O O . SER A 1 91 ? 11.571 7.381 -21.629 1.00 39.53 91 SER A O 1
#

Foldseek 3Di:
DDWDKDWDQWDPDDPRDIDGDTDIDTDDDQWDADPVRDIDGDDPCCDDPVVVVVVVVQVVLVVVVVVCVVVVFDWDADPRGIDTPPDDPDD